Protein AF-A0A822EFU3-F1 (afdb_monomer)

Foldseek 3Di:
DVVVCVVCVVVVHDDDPPDDPVVVVVCCVPFNAADDPDPVPDDPNRDGDDPDDDDDDD

Structure (mmCIF, N/CA/C/O backbone):
data_AF-A0A822EFU3-F1
#
_entry.id   AF-A0A822EFU3-F1
#
loop_
_atom_site.group_PDB
_atom_site.id
_atom_site.type_symbol
_atom_site.label_atom_id
_atom_site.label_alt_id
_atom_site.label_comp_id
_atom_site.label_asym_id
_atom_site.label_entity_id
_atom_site.label_seq_id
_atom_site.pdbx_PDB_ins_code
_atom_site.Cartn_x
_atom_site.Cartn_y
_atom_site.Cartn_z
_atom_site.occupancy
_atom_site.B_iso_or_equiv
_atom_site.auth_seq_id
_atom_site.auth_comp_id
_atom_site.auth_asym_id
_atom_site.auth_atom_id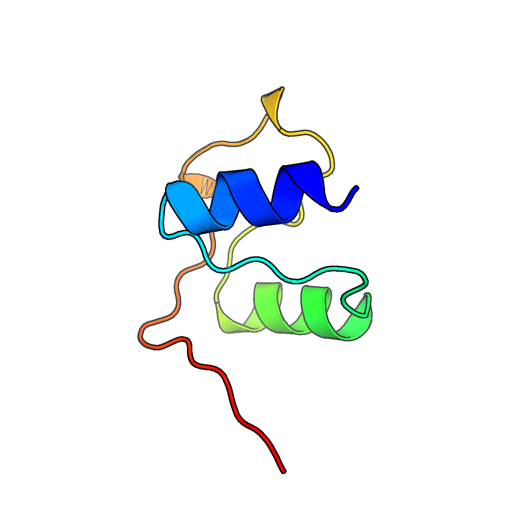
_atom_site.pdbx_PDB_model_num
ATOM 1 N N . ASP A 1 1 ? 4.166 -14.358 6.831 1.00 60.66 1 ASP A N 1
ATOM 2 C CA . ASP A 1 1 ? 2.751 -14.437 7.248 1.00 60.66 1 ASP A CA 1
ATOM 3 C C . ASP A 1 1 ? 1.805 -14.618 6.070 1.00 60.66 1 ASP A C 1
ATOM 5 O O . ASP A 1 1 ? 1.602 -13.680 5.307 1.00 60.66 1 ASP A O 1
ATOM 9 N N . PRO A 1 2 ? 1.302 -15.840 5.835 1.00 72.62 2 PRO A N 1
ATOM 10 C CA . PRO A 1 2 ? 0.143 -16.092 4.972 1.00 72.62 2 PRO A CA 1
ATOM 11 C C . PRO A 1 2 ? -1.159 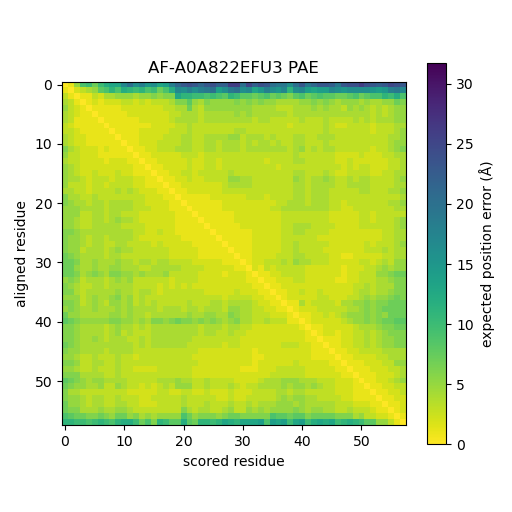-15.550 5.582 1.00 72.62 2 PRO A C 1
ATOM 13 O O . PRO A 1 2 ? -2.025 -15.082 4.855 1.00 72.62 2 PRO A O 1
ATOM 16 N N . LEU A 1 3 ? -1.253 -15.550 6.919 1.00 86.75 3 LEU A N 1
ATOM 17 C CA . LEU A 1 3 ? -2.449 -15.144 7.660 1.00 86.75 3 LEU A CA 1
ATOM 18 C C . LEU A 1 3 ? -2.833 -13.677 7.416 1.00 86.75 3 LEU A C 1
ATOM 20 O O . LEU A 1 3 ? -4.005 -13.370 7.253 1.00 86.75 3 LEU A O 1
ATOM 24 N N . SER A 1 4 ? -1.858 -12.767 7.361 1.00 87.94 4 SER A N 1
ATOM 25 C CA . SER A 1 4 ? -2.136 -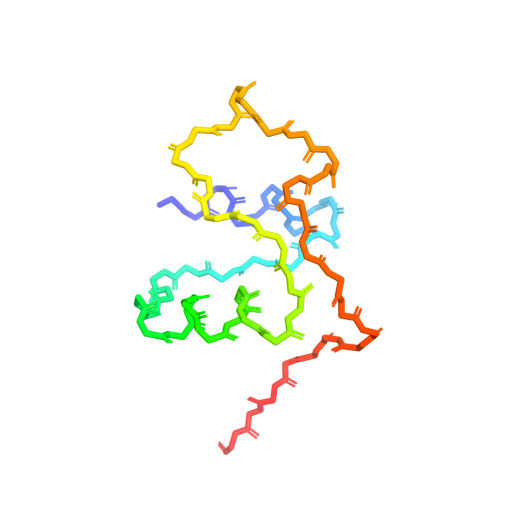11.336 7.187 1.00 87.94 4 SER A CA 1
ATOM 26 C C . SER A 1 4 ? -2.729 -11.006 5.819 1.00 87.94 4 SER A C 1
ATOM 28 O O . SER A 1 4 ? -3.628 -10.178 5.735 1.00 87.94 4 SER A O 1
ATOM 30 N N . LEU A 1 5 ? -2.267 -11.671 4.755 1.00 90.25 5 LEU A N 1
ATOM 31 C CA . LEU A 1 5 ? -2.835 -11.489 3.417 1.00 90.25 5 LEU A CA 1
ATOM 32 C C . LEU A 1 5 ? -4.253 -12.061 3.325 1.00 90.25 5 LEU A C 1
ATOM 34 O O . LEU A 1 5 ? -5.104 -11.438 2.705 1.00 90.25 5 LEU A O 1
ATOM 38 N N . ASP A 1 6 ? -4.516 -13.199 3.973 1.00 92.81 6 ASP A N 1
ATOM 39 C CA . ASP A 1 6 ? -5.859 -13.789 4.029 1.00 92.81 6 ASP A CA 1
ATOM 40 C C . ASP A 1 6 ? -6.852 -12.890 4.786 1.00 92.81 6 ASP A C 1
ATOM 42 O O . ASP A 1 6 ? -7.979 -12.697 4.341 1.00 92.81 6 ASP A O 1
ATOM 46 N N . VAL A 1 7 ? -6.426 -12.274 5.894 1.00 94.81 7 VAL A N 1
ATOM 47 C CA . VAL A 1 7 ? -7.251 -11.304 6.635 1.00 94.81 7 VAL A CA 1
ATOM 48 C C . VAL A 1 7 ? -7.558 -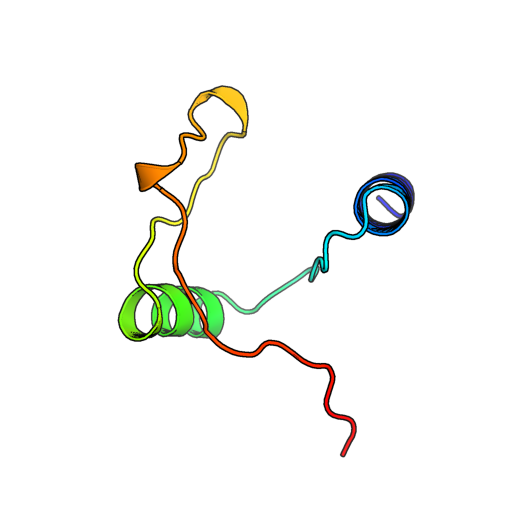10.073 5.780 1.00 94.81 7 VAL A C 1
ATOM 50 O O . VAL A 1 7 ? -8.713 -9.679 5.687 1.00 94.81 7 VAL A O 1
ATOM 53 N N . LEU A 1 8 ? -6.558 -9.494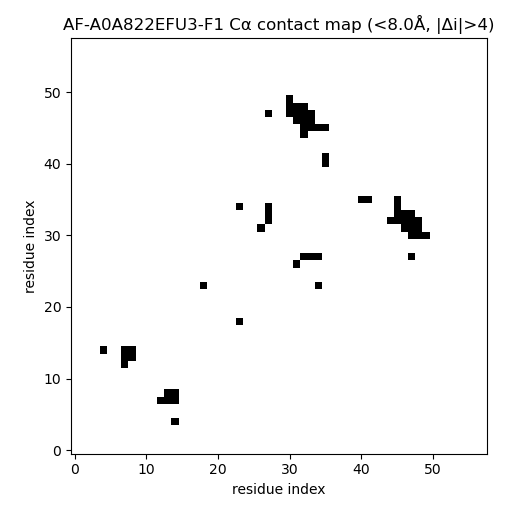 5.108 1.00 93.25 8 LEU A N 1
ATOM 54 C CA . LEU A 1 8 ? -6.776 -8.336 4.231 1.00 93.25 8 LEU A CA 1
ATOM 55 C C . LEU A 1 8 ? -7.698 -8.679 3.054 1.00 93.25 8 LEU A C 1
ATOM 57 O O . LEU A 1 8 ? -8.588 -7.898 2.731 1.00 93.25 8 LEU A O 1
ATOM 61 N N . ALA A 1 9 ? -7.551 -9.869 2.469 1.00 93.12 9 ALA A N 1
ATOM 62 C CA . ALA A 1 9 ? -8.423 -10.339 1.398 1.00 93.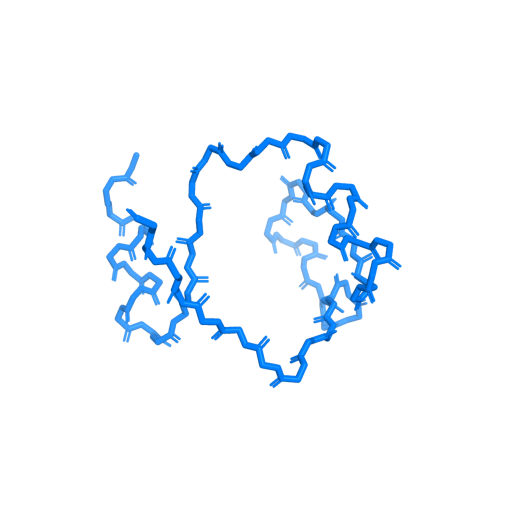12 9 ALA A CA 1
ATOM 63 C C . ALA A 1 9 ? -9.879 -10.521 1.861 1.00 93.12 9 ALA A C 1
ATOM 65 O O . ALA A 1 9 ? -10.796 -10.149 1.132 1.00 93.12 9 ALA A O 1
ATOM 66 N N . LYS A 1 10 ? -10.103 -11.042 3.077 1.00 95.31 10 LYS A N 1
ATOM 67 C CA . LYS A 1 10 ? -11.446 -11.167 3.676 1.00 95.31 10 LYS A CA 1
ATOM 68 C C . LYS A 1 10 ? -12.142 -9.820 3.859 1.00 95.31 10 LYS A C 1
ATOM 70 O O . LYS A 1 10 ? -13.355 -9.750 3.699 1.00 95.31 10 LYS A O 1
ATOM 75 N N . GLU A 1 11 ? -11.375 -8.768 4.122 1.00 95.31 11 GLU A N 1
ATOM 76 C CA . GLU A 1 11 ? -11.866 -7.389 4.228 1.00 95.31 11 GLU A CA 1
ATOM 77 C C . GLU A 1 11 ? -11.933 -6.661 2.868 1.00 95.31 11 GLU A C 1
ATOM 79 O O . GLU A 1 11 ? -12.234 -5.471 2.811 1.00 95.31 11 GLU A O 1
ATOM 84 N N . GLY A 1 12 ? -11.642 -7.347 1.754 1.00 93.44 12 GLY A N 1
ATOM 85 C CA . GLY A 1 12 ? -11.667 -6.756 0.411 1.00 93.44 12 GLY A CA 1
ATOM 86 C C . GLY A 1 12 ? -10.506 -5.798 0.121 1.00 93.44 12 GLY A C 1
ATOM 87 O O . GLY A 1 12 ? -10.606 -4.964 -0.777 1.00 93.44 12 GLY A O 1
ATOM 88 N N . ILE A 1 13 ? -9.402 -5.899 0.867 1.00 94.00 13 ILE A N 1
ATOM 89 C CA . ILE A 1 13 ? -8.230 -5.028 0.739 1.00 94.00 13 ILE A CA 1
ATOM 90 C C . ILE A 1 13 ? -7.149 -5.725 -0.094 1.00 94.00 13 ILE A C 1
ATOM 92 O O . ILE A 1 13 ? -6.594 -6.752 0.304 1.00 94.00 13 ILE A O 1
ATOM 96 N N . LEU A 1 14 ? -6.789 -5.126 -1.234 1.00 92.44 14 LEU A N 1
ATOM 97 C CA . LEU A 1 14 ? -5.662 -5.581 -2.048 1.00 92.44 14 LEU A CA 1
ATOM 98 C C . LEU A 1 14 ? -4.336 -5.291 -1.330 1.00 92.44 14 LEU A C 1
ATOM 100 O O . LEU A 1 14 ? -4.033 -4.146 -0.997 1.00 92.44 14 LEU A O 1
ATOM 104 N N . ALA A 1 15 ? -3.515 -6.324 -1.135 1.00 92.75 15 ALA A N 1
ATOM 105 C CA . ALA A 1 15 ? -2.246 -6.210 -0.426 1.00 92.75 15 ALA A CA 1
ATOM 106 C C . ALA A 1 15 ? -1.094 -6.870 -1.192 1.00 92.75 15 ALA A C 1
ATOM 108 O O . ALA A 1 15 ? -1.198 -8.000 -1.667 1.00 92.75 15 ALA A O 1
ATOM 109 N N . LEU A 1 16 ? 0.045 -6.177 -1.259 1.00 90.62 16 LEU A N 1
ATOM 110 C CA . LEU A 1 16 ? 1.274 -6.665 -1.885 1.00 90.62 16 LEU A CA 1
ATOM 111 C C . LEU A 1 16 ? 2.356 -6.895 -0.832 1.00 90.62 16 LEU A C 1
ATOM 113 O O . LEU A 1 16 ? 2.570 -6.078 0.062 1.00 90.62 16 LEU A O 1
ATOM 117 N N . ARG A 1 17 ? 3.103 -7.994 -0.970 1.00 91.50 17 ARG A N 1
ATOM 118 C CA . ARG A 1 17 ? 4.214 -8.336 -0.073 1.00 91.50 17 ARG A CA 1
ATOM 119 C C . ARG A 1 17 ? 5.543 -8.281 -0.815 1.00 91.50 17 ARG A C 1
ATOM 121 O O . ARG A 1 17 ? 5.628 -8.682 -1.969 1.00 91.50 17 ARG A O 1
ATOM 128 N N . ARG A 1 18 ? 6.603 -7.844 -0.120 1.00 91.44 18 ARG A N 1
ATOM 129 C CA . ARG A 1 18 ? 7.961 -7.675 -0.681 1.00 91.44 18 ARG A CA 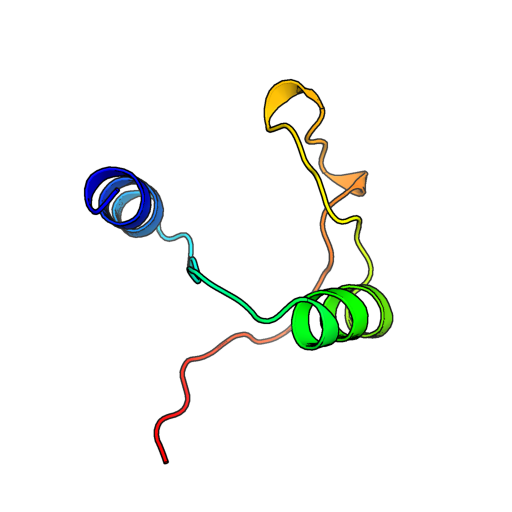1
ATOM 130 C C . ARG A 1 18 ? 8.000 -6.704 -1.875 1.00 91.44 18 ARG A C 1
ATOM 132 O O . ARG A 1 18 ? 8.758 -6.911 -2.824 1.00 91.44 18 ARG A O 1
ATOM 139 N N . ALA A 1 19 ? 7.208 -5.631 -1.815 1.00 91.25 19 ALA A N 1
ATOM 140 C CA . ALA A 1 19 ? 7.300 -4.535 -2.774 1.00 91.25 19 ALA A CA 1
ATOM 141 C C . ALA A 1 19 ? 8.708 -3.913 -2.743 1.00 91.25 19 ALA A C 1
ATOM 143 O O . ALA A 1 19 ? 9.326 -3.759 -1.688 1.00 91.25 19 ALA A O 1
ATOM 144 N N . LYS A 1 20 ? 9.244 -3.565 -3.916 1.00 94.88 20 LYS A N 1
ATOM 145 C CA . LYS A 1 20 ? 10.570 -2.941 -4.010 1.00 94.88 20 LYS A CA 1
ATOM 146 C C . LYS A 1 20 ? 10.498 -1.508 -3.489 1.00 94.88 20 LYS A C 1
ATOM 148 O O . LYS A 1 20 ? 9.620 -0.762 -3.908 1.00 94.88 20 LYS A O 1
ATOM 153 N N . ARG A 1 21 ? 11.480 -1.096 -2.681 1.00 92.75 21 ARG A N 1
ATOM 154 C CA . ARG A 1 21 ? 11.566 0.265 -2.117 1.00 92.75 21 ARG A CA 1
ATOM 155 C C . ARG A 1 21 ? 11.362 1.364 -3.168 1.00 92.75 21 ARG A C 1
ATOM 157 O O . ARG A 1 21 ? 10.488 2.201 -3.009 1.00 92.75 21 ARG A O 1
ATOM 164 N N . ARG A 1 22 ? 12.071 1.276 -4.298 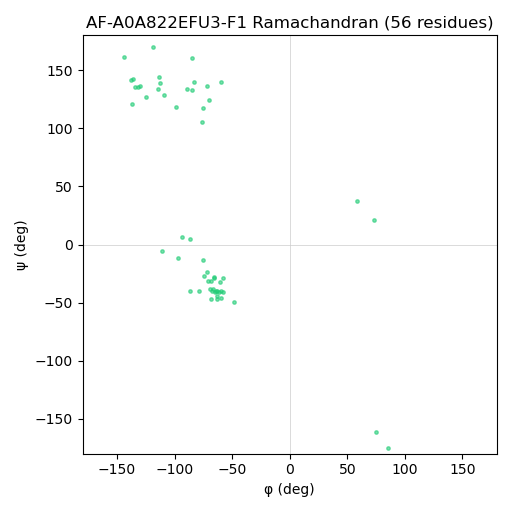1.00 95.19 22 ARG A N 1
ATOM 165 C CA . ARG A 1 22 ? 11.930 2.225 -5.418 1.00 95.19 22 ARG A CA 1
ATOM 166 C C . ARG A 1 22 ? 10.511 2.323 -5.996 1.00 95.19 22 ARG A C 1
ATOM 168 O O . ARG A 1 22 ? 10.165 3.339 -6.579 1.00 95.19 22 ARG A O 1
ATOM 175 N N . ASN A 1 23 ? 9.714 1.255 -5.916 1.00 93.88 23 ASN A N 1
ATOM 176 C CA . ASN A 1 23 ? 8.335 1.267 -6.405 1.00 93.88 23 ASN A CA 1
ATOM 177 C C . ASN A 1 23 ? 7.432 1.965 -5.388 1.00 93.88 23 ASN A C 1
ATOM 179 O O . ASN A 1 23 ? 6.589 2.751 -5.792 1.00 93.88 23 ASN A O 1
ATOM 183 N N . MET A 1 24 ? 7.652 1.723 -4.091 1.00 93.44 24 MET A N 1
ATOM 184 C CA . MET A 1 24 ? 6.945 2.431 -3.020 1.00 93.44 24 MET A CA 1
ATOM 185 C C . MET A 1 24 ? 7.201 3.939 -3.093 1.00 93.44 24 MET A C 1
ATOM 187 O O . MET A 1 24 ? 6.252 4.707 -3.100 1.00 93.44 24 MET A O 1
ATOM 191 N N . GLU A 1 25 ? 8.460 4.357 -3.266 1.00 94.56 25 GLU A N 1
ATOM 192 C CA . GLU A 1 25 ? 8.824 5.775 -3.433 1.00 94.56 25 GLU A CA 1
ATOM 193 C C . GLU A 1 25 ? 8.116 6.411 -4.642 1.00 94.56 25 GLU A C 1
ATOM 195 O O . GLU A 1 25 ? 7.619 7.532 -4.563 1.00 94.56 25 GLU A O 1
ATOM 200 N N . ARG A 1 26 ? 8.009 5.680 -5.760 1.00 95.19 26 ARG A N 1
ATOM 201 C CA . ARG A 1 26 ? 7.278 6.142 -6.950 1.00 95.19 26 ARG A CA 1
ATOM 202 C C . ARG A 1 26 ? 5.772 6.246 -6.720 1.00 95.19 26 ARG A C 1
ATOM 204 O O . ARG A 1 26 ? 5.172 7.195 -7.209 1.00 95.19 26 ARG A O 1
ATOM 211 N N . LEU A 1 27 ? 5.171 5.297 -6.001 1.00 93.62 27 LEU A N 1
ATOM 212 C CA . LEU A 1 27 ? 3.741 5.324 -5.681 1.00 93.62 27 LEU A CA 1
ATOM 213 C C . LEU A 1 27 ? 3.395 6.537 -4.818 1.00 93.62 27 LEU A C 1
ATOM 215 O O . LEU A 1 27 ? 2.448 7.245 -5.136 1.00 93.62 27 LEU A O 1
ATOM 219 N N . THR A 1 28 ? 4.205 6.827 -3.800 1.00 93.31 28 THR A N 1
ATOM 220 C CA . THR A 1 28 ? 4.032 8.013 -2.952 1.00 93.31 28 THR A CA 1
ATOM 221 C C . THR A 1 28 ? 4.104 9.313 -3.761 1.00 93.31 28 THR A C 1
ATOM 223 O O . THR A 1 28 ? 3.310 10.221 -3.545 1.00 93.31 28 THR A O 1
ATOM 226 N N . LEU A 1 29 ? 5.008 9.402 -4.745 1.00 94.25 29 LEU A N 1
ATOM 227 C CA . LEU A 1 29 ? 5.104 10.573 -5.627 1.00 94.25 29 LEU A CA 1
ATOM 228 C C . LEU A 1 29 ? 3.932 10.698 -6.615 1.00 94.25 29 LEU A C 1
ATOM 230 O O . LEU A 1 29 ? 3.581 11.813 -6.988 1.00 94.25 29 LEU A O 1
ATOM 234 N N . ALA A 1 30 ? 3.355 9.582 -7.065 1.00 95.44 30 ALA A N 1
ATOM 235 C CA . ALA A 1 30 ? 2.292 9.574 -8.072 1.00 95.44 30 ALA A CA 1
ATOM 236 C C . ALA A 1 30 ? 0.887 9.741 -7.469 1.00 95.44 30 ALA A C 1
ATOM 238 O O . ALA A 1 30 ? 0.053 10.436 -8.039 1.00 95.44 30 ALA A O 1
ATOM 239 N N . CYS A 1 31 ? 0.635 9.101 -6.328 1.00 95.12 31 CYS A N 1
ATOM 240 C CA . CYS A 1 31 ? -0.682 8.999 -5.693 1.00 95.12 31 CYS A CA 1
ATOM 241 C C . CYS A 1 31 ? -0.773 9.788 -4.375 1.00 95.12 31 CYS A C 1
ATOM 243 O O . CYS A 1 31 ? -1.841 9.855 -3.769 1.00 95.12 31 CYS A O 1
ATOM 245 N N . GLY A 1 32 ? 0.338 10.363 -3.903 1.00 94.38 32 GLY A N 1
ATOM 246 C CA . GLY A 1 32 ? 0.438 10.951 -2.569 1.00 94.38 32 GLY A CA 1
ATOM 247 C C . GLY A 1 32 ? 0.539 9.898 -1.459 1.00 94.38 32 GLY A C 1
ATOM 248 O O . GLY A 1 32 ? 0.859 8.731 -1.698 1.00 94.38 32 GLY A O 1
ATOM 249 N N . GLY A 1 33 ? 0.248 10.323 -0.230 1.00 93.69 33 GLY A N 1
ATOM 250 C CA . GLY A 1 33 ? 0.356 9.507 0.981 1.00 93.69 33 GLY A CA 1
ATOM 251 C C . GLY A 1 33 ? 1.757 9.502 1.597 1.00 93.69 33 GLY A C 1
ATOM 252 O O . GLY A 1 33 ? 2.659 10.205 1.145 1.00 93.69 33 GLY A O 1
ATOM 253 N N . GLU A 1 34 ? 1.941 8.698 2.642 1.00 93.25 34 GLU A N 1
ATOM 254 C CA . GLU A 1 34 ? 3.200 8.556 3.375 1.00 93.25 34 GLU A CA 1
ATOM 255 C C . GLU A 1 34 ? 3.500 7.080 3.674 1.00 93.25 34 GLU A C 1
ATOM 257 O O . GLU A 1 34 ? 2.611 6.273 3.953 1.00 93.25 34 GLU A O 1
ATOM 262 N N . ALA A 1 35 ? 4.779 6.701 3.600 1.00 92.00 35 ALA A N 1
ATOM 263 C CA . ALA A 1 35 ? 5.211 5.348 3.925 1.00 92.00 35 ALA A CA 1
ATOM 264 C C . ALA A 1 35 ? 5.247 5.142 5.449 1.00 92.00 35 ALA A C 1
ATOM 266 O O . ALA A 1 35 ? 6.167 5.594 6.130 1.00 92.00 35 ALA A O 1
ATOM 267 N N . MET A 1 36 ? 4.263 4.410 5.970 1.00 92.38 36 MET A N 1
ATOM 268 C CA . MET A 1 36 ? 4.116 4.173 7.407 1.00 92.38 36 MET A CA 1
ATOM 269 C C . MET A 1 36 ? 4.871 2.926 7.878 1.00 92.38 36 MET A C 1
ATOM 271 O O . MET A 1 36 ? 4.759 1.851 7.291 1.00 92.38 36 MET A O 1
ATOM 275 N N . ASN A 1 37 ? 5.608 3.063 8.985 1.00 91.44 37 ASN A N 1
ATOM 276 C CA . ASN A 1 37 ? 6.348 1.960 9.621 1.00 91.44 37 ASN A CA 1
ATOM 277 C C . ASN A 1 37 ? 5.593 1.308 10.793 1.00 91.44 37 ASN A C 1
ATOM 279 O O . ASN A 1 37 ? 6.011 0.262 11.283 1.00 91.44 37 ASN A O 1
ATOM 283 N N . SER A 1 38 ? 4.508 1.930 11.260 1.00 91.75 38 SER A N 1
ATOM 284 C CA . SER A 1 38 ? 3.654 1.423 12.336 1.00 91.75 38 SER A CA 1
ATOM 285 C C . SER A 1 38 ? 2.190 1.638 11.978 1.00 91.75 38 SER A C 1
ATOM 287 O O . SER A 1 38 ? 1.832 2.676 11.422 1.00 91.75 38 SER A O 1
ATOM 289 N N . VAL A 1 39 ? 1.354 0.660 12.325 1.00 88.69 39 VAL A N 1
ATOM 290 C CA . VAL A 1 39 ? -0.100 0.710 12.121 1.00 88.69 39 VAL A CA 1
ATOM 291 C C . VAL A 1 39 ? -0.771 1.650 13.129 1.00 88.69 39 VAL A C 1
ATOM 293 O O . VAL A 1 39 ? -1.790 2.248 12.814 1.00 88.69 39 VAL A O 1
ATOM 296 N N . GLU A 1 40 ? -0.185 1.841 14.313 1.00 93.56 40 GLU A N 1
ATOM 297 C CA . GLU A 1 40 ? -0.757 2.681 15.381 1.00 93.56 40 GLU A CA 1
ATOM 298 C C . GLU A 1 40 ? -0.833 4.166 15.003 1.00 93.56 40 GLU A C 1
ATOM 300 O O . GLU A 1 40 ? -1.725 4.877 15.454 1.00 93.56 40 GLU A O 1
ATOM 305 N N . ASN A 1 41 ? 0.078 4.623 14.141 1.00 91.06 41 ASN A N 1
ATOM 306 C CA . ASN A 1 41 ? 0.137 6.010 13.678 1.00 91.06 41 ASN A CA 1
ATOM 307 C C . ASN A 1 41 ? -0.631 6.231 12.366 1.00 91.06 41 ASN A C 1
ATOM 309 O O . ASN A 1 41 ? -0.517 7.297 11.768 1.00 91.06 41 ASN A O 1
ATOM 313 N N . LEU A 1 42 ? -1.348 5.222 11.867 1.00 93.19 42 LEU A N 1
ATOM 314 C CA . LEU A 1 42 ? -2.011 5.300 10.575 1.00 93.19 42 LEU A CA 1
ATOM 315 C C . LEU A 1 42 ? -3.271 6.166 10.670 1.00 93.19 42 LEU A C 1
ATOM 317 O O . LEU A 1 42 ? -4.234 5.811 11.350 1.00 93.19 42 LEU A O 1
ATOM 321 N N . THR A 1 43 ? -3.286 7.276 9.939 1.00 93.62 43 THR A N 1
ATOM 322 C CA . THR A 1 43 ? -4.466 8.130 9.786 1.00 93.62 43 THR A CA 1
ATOM 323 C C . THR A 1 43 ? -4.895 8.204 8.321 1.00 93.62 43 THR A C 1
ATOM 325 O O . THR A 1 43 ? -4.196 7.728 7.423 1.00 93.62 43 THR A O 1
ATOM 328 N N . LYS A 1 44 ? -6.078 8.772 8.056 1.00 92.88 44 LYS A N 1
ATOM 329 C CA . LYS A 1 44 ? -6.616 8.866 6.688 1.00 92.88 44 LYS A CA 1
ATOM 330 C C . LYS A 1 44 ? -5.773 9.783 5.802 1.00 92.88 44 LYS A C 1
ATOM 332 O O . LYS A 1 44 ? -5.718 9.577 4.598 1.00 92.88 44 LYS A O 1
ATOM 337 N N . GLU A 1 45 ? -5.101 10.758 6.402 1.00 93.56 45 GLU A N 1
ATOM 338 C CA . GLU A 1 45 ? -4.246 11.735 5.729 1.00 93.56 45 GLU A CA 1
ATOM 339 C C . GLU A 1 45 ? -2.935 11.112 5.226 1.00 93.56 45 GLU A C 1
ATOM 341 O O . GLU A 1 45 ? -2.346 11.613 4.271 1.00 93.56 45 GLU A O 1
ATOM 346 N N . CYS A 1 46 ? -2.495 9.999 5.823 1.00 94.00 46 CYS A N 1
ATOM 347 C CA . CYS A 1 46 ? -1.319 9.251 5.374 1.00 94.00 46 CYS A CA 1
ATOM 348 C C . CYS A 1 46 ? -1.585 8.425 4.102 1.00 94.00 46 CYS A C 1
ATOM 350 O O . CYS A 1 46 ? -0.643 7.903 3.505 1.00 94.00 46 CYS A O 1
ATOM 352 N N . LEU A 1 47 ? -2.846 8.244 3.698 1.00 94.31 47 LEU A N 1
ATOM 353 C CA . LEU A 1 47 ? -3.200 7.414 2.548 1.00 94.31 47 LEU A CA 1
ATOM 354 C C . LEU A 1 47 ? -3.054 8.198 1.237 1.00 94.31 47 LEU A C 1
ATOM 356 O O . LEU A 1 47 ? -3.422 9.366 1.145 1.00 94.31 47 LEU A O 1
ATOM 360 N N . GLY A 1 48 ? -2.529 7.532 0.208 1.00 94.69 48 GLY A N 1
ATOM 361 C CA . GLY A 1 48 ? -2.554 8.035 -1.166 1.00 94.69 48 GLY A CA 1
ATOM 362 C C . GLY A 1 48 ? -3.869 7.688 -1.866 1.00 94.69 48 GLY A C 1
ATOM 363 O O . GLY A 1 48 ? -4.571 6.760 -1.458 1.00 94.69 48 GLY A O 1
ATOM 364 N N . PHE A 1 49 ? -4.187 8.404 -2.943 1.00 95.25 49 PHE A N 1
ATOM 365 C CA . PHE A 1 49 ? -5.368 8.154 -3.768 1.00 95.25 49 PHE A CA 1
ATOM 366 C C . PHE A 1 49 ? -4.971 7.708 -5.178 1.00 95.25 49 PHE A C 1
ATOM 368 O O . PHE A 1 49 ? -4.118 8.316 -5.824 1.00 95.25 49 PHE A O 1
ATOM 375 N N . ALA A 1 50 ? -5.621 6.653 -5.659 1.00 95.12 50 ALA A N 1
ATOM 376 C CA . ALA A 1 50 ? -5.549 6.189 -7.036 1.00 95.12 50 ALA A CA 1
ATOM 377 C C . ALA A 1 50 ? -6.974 5.891 -7.508 1.00 95.12 50 ALA A C 1
ATOM 379 O O . ALA A 1 50 ? -7.748 5.295 -6.763 1.00 95.12 50 ALA A O 1
ATOM 380 N N . GLU A 1 51 ? -7.312 6.326 -8.721 1.00 94.94 51 GLU A N 1
ATOM 381 C CA . GLU A 1 51 ? -8.649 6.133 -9.291 1.00 94.94 51 GLU A CA 1
ATOM 382 C C . GLU A 1 51 ? -8.924 4.654 -9.586 1.00 94.94 51 GLU A C 1
ATOM 384 O O . GLU A 1 51 ? -9.946 4.129 -9.158 1.00 94.94 51 GLU A O 1
ATOM 389 N N . ASP A 1 52 ? -7.966 3.976 -10.224 1.00 93.94 52 ASP A N 1
ATOM 390 C CA . ASP A 1 52 ? -8.054 2.557 -10.564 1.00 93.94 52 ASP A CA 1
ATOM 391 C C . ASP A 1 52 ? -6.801 1.792 -10.128 1.00 93.94 52 ASP A C 1
ATOM 393 O O . ASP A 1 52 ? -5.663 2.224 -10.339 1.00 93.94 52 ASP A O 1
ATOM 397 N N . VAL A 1 53 ? -7.018 0.608 -9.550 1.00 93.94 53 VAL A N 1
ATOM 398 C CA . VAL A 1 53 ? -5.966 -0.327 -9.134 1.00 93.94 53 VAL A CA 1
ATOM 399 C C . VAL A 1 53 ? -6.385 -1.739 -9.536 1.00 93.94 53 VAL A C 1
ATOM 401 O O . VAL A 1 53 ? -7.423 -2.228 -9.099 1.00 93.94 53 VAL A O 1
ATOM 404 N N . TYR A 1 54 ? -5.575 -2.410 -10.355 1.00 93.56 54 TYR A N 1
ATOM 405 C CA . TYR A 1 54 ? -5.865 -3.753 -10.861 1.00 93.56 54 TYR A CA 1
ATOM 406 C C . TYR A 1 54 ? -4.598 -4.606 -10.976 1.00 93.56 54 TYR A C 1
ATOM 408 O O .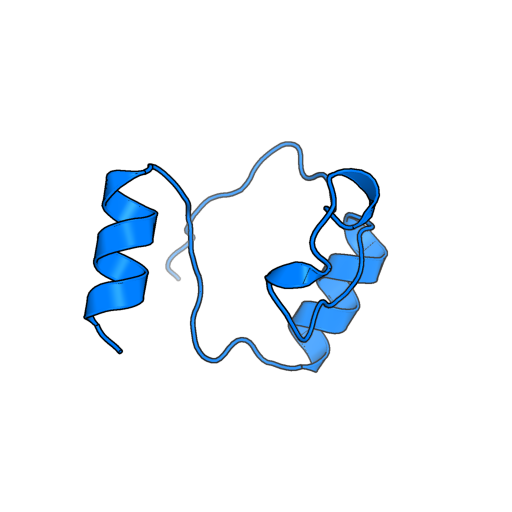 TYR A 1 54 ? -3.474 -4.101 -11.005 1.00 93.56 54 TYR A O 1
ATOM 416 N N . GLU A 1 55 ? -4.787 -5.922 -11.045 1.00 92.94 55 GLU A N 1
ATOM 417 C CA . GLU A 1 55 ? -3.716 -6.874 -11.328 1.00 92.94 55 GLU A CA 1
ATOM 418 C C . GLU A 1 55 ? -3.518 -7.021 -12.841 1.00 92.94 55 GLU A C 1
ATOM 420 O O . GLU A 1 55 ? -4.475 -7.212 -13.591 1.00 92.94 55 GLU A O 1
ATOM 425 N N . HIS A 1 56 ? -2.264 -6.966 -13.287 1.00 93.31 56 HIS A N 1
ATOM 426 C CA . HIS A 1 56 ? -1.889 -7.212 -14.674 1.00 93.31 56 HIS A CA 1
ATOM 427 C C . HIS A 1 56 ? -0.838 -8.320 -14.749 1.00 93.31 56 HIS A C 1
ATOM 429 O O . HIS A 1 56 ? 0.204 -8.235 -14.095 1.00 93.31 56 HIS A O 1
ATOM 435 N N . VAL A 1 57 ? -1.106 -9.339 -15.567 1.00 92.75 57 VAL A N 1
ATOM 436 C CA . VAL A 1 57 ? -0.197 -10.461 -15.835 1.00 92.75 57 VAL A CA 1
ATOM 437 C C . VAL A 1 57 ? 0.319 -10.327 -17.268 1.00 92.75 57 VAL A C 1
ATOM 439 O O . VAL A 1 57 ? -0.483 -10.153 -18.187 1.00 92.75 57 VAL A O 1
ATOM 442 N N . LEU A 1 58 ? 1.645 -10.379 -17.429 1.00 84.00 58 LEU A N 1
ATOM 443 C CA . LEU A 1 58 ? 2.344 -10.369 -18.721 1.00 84.00 58 LEU A CA 1
ATOM 444 C C . LEU A 1 58 ? 2.576 -11.787 -19.245 1.00 84.00 58 LEU A C 1
ATOM 446 O O . LEU A 1 58 ? 2.872 -12.670 -18.407 1.00 84.00 58 LEU A O 1
#

Nearest PDB structures (foldseek):
  6ks8-assembly1_z  TM=8.220E-01  e=1.048E-03  Saccharomyces cerevisiae S288C
  7wz3-assembly1_D  TM=8.832E-01  e=3.234E-01  Homo sapiens
  8sgq-assembly1_g  TM=6.604E-01  e=3.746E-01  Homo sapiens

Solvent-accessible surface area (backbone atoms only — not comparable to full-atom values): 3985 Å² total; per-residue (Å²): 123,72,64,61,57,53,55,34,49,74,72,72,42,92,82,84,79,90,72,54,69,74,56,54,56,48,45,34,73,73,33,41,42,56,92,73,94,54,76,91,77,65,52,80,80,41,52,51,61,74,96,78,87,82,91,83,86,133

Secondary structure (DSSP, 8-state):
-HHHHHHHHHTT----SS--HHHHHHHHHHH-----S-STT--GGG----S-------

pLDDT: mean 92.07, std 5.37, range [60.66, 95.44]

Sequence (58 aa):
DPLSLDVLAKEGILALRRAKRRNMERLTLACGGEAMNSVENLTKECLGFAEDVYEHVL

Radius of gyration: 12.56 Å; Cα contacts (8 Å, |Δi|>4): 31; chains: 1; bounding box: 24×28×34 Å

Mean predicted aligned error: 3.7 Å